Protein AF-Q281W7-F1 (afdb_monomer)

Secondary structure (DSSP, 8-state):
-PPPEEEETTEEEE-------S---PPP-HHHHHHHHHHHHHHHTT-------STTSSHHHHHHHHHHHHT--EEEEE--TT--HHHHHHHHHHHHHH-PEEEEETGGGS-HHHHHHHHHHHHHHHHHHHTT-

pLDDT: mean 93.5, std 5.38, range [56.53, 97.31]

InterPro domains:
  IPR026983 Dynein heavy chain [PTHR46961] (4-132)
  IPR027417 P-loop containing nucleoside triphosphate hydrolase [G3DSA:3.40.50.300] (30-133)
  IPR027417 P-loop containing nucleoside triphosphate hydrolase [SSF52540] (31-122)
  IPR035699 Dynein heavy chain, hydrolytic ATP-binding dynein motor region [PF12774] (15-132)

Sequence (133 aa):
SELCVVRQTNTEHWYGYEYTGNSGRLVITPLTDRCYITLTTALHLHRGGSPKGPAGTGKTETVKDLGKALGIWVIVTNCSEGLDYKSIGKNFSGLAQSGCWGCFDEFNRINIEVLSVVAQQIMSIMAALSAKA

Nearest PDB structures (foldseek):
  8glv-assembly1_Co  TM=9.810E-01  e=3.761E-11  Chlamydomonas reinhardtii
  8pqy-assembly1_A  TM=9.771E-01  e=1.411E-10  Homo sapiens
  7z8h-assembly1_A  TM=9.195E-01  e=4.266E-11  Homo sapiens
  8dyv-assembly1_A  TM=9.864E-01  e=1.544E-09  Homo sapiens
  8ptk-assembly1_e  TM=9.764E-01  e=1.127E-09  Homo sapiens

Structure (mmCIF, N/CA/C/O backbone):
data_AF-Q281W7-F1
#
_entry.id   AF-Q281W7-F1
#
loop_
_atom_site.group_PDB
_atom_site.id
_atom_site.type_symbol
_atom_site.label_atom_id
_atom_site.label_alt_id
_atom_site.label_comp_id
_atom_site.label_asym_id
_atom_site.label_entity_id
_atom_site.label_seq_id
_atom_site.pdbx_PDB_ins_code
_atom_site.Cartn_x
_atom_site.Cartn_y
_atom_site.Cartn_z
_atom_site.occupancy
_atom_site.B_iso_or_equiv
_atom_site.auth_seq_id
_atom_site.auth_comp_id
_atom_site.auth_asym_id
_atom_site.auth_atom_id
_atom_site.pdbx_PDB_model_num
ATOM 1 N N . SER A 1 1 ? -16.802 -13.124 -19.487 1.00 60.12 1 SER A N 1
ATOM 2 C CA . SER A 1 1 ? -15.535 -12.392 -19.310 1.00 60.12 1 SER A CA 1
ATOM 3 C C . SER A 1 1 ? -14.648 -13.234 -18.421 1.00 60.12 1 SER A C 1
ATOM 5 O O . SER A 1 1 ? -15.129 -13.713 -17.402 1.00 60.12 1 SER A O 1
ATOM 7 N N . GLU A 1 2 ? -13.404 -13.488 -18.815 1.00 81.25 2 GLU A N 1
ATOM 8 C CA . GLU A 1 2 ? -12.455 -14.163 -17.925 1.00 81.25 2 GLU A CA 1
ATOM 9 C C . GLU A 1 2 ? -11.952 -13.156 -16.886 1.00 81.25 2 GLU A C 1
ATOM 11 O O . GLU A 1 2 ? -11.523 -12.051 -17.227 1.00 81.25 2 GLU A O 1
ATOM 16 N N . LEU A 1 3 ? -12.080 -13.512 -15.608 1.00 90.12 3 LEU A N 1
ATOM 17 C CA . LEU A 1 3 ? -11.565 -12.713 -14.501 1.00 90.12 3 LEU A CA 1
ATOM 18 C C . LEU A 1 3 ? -10.045 -12.912 -14.411 1.00 90.12 3 LEU A C 1
ATOM 20 O O . LEU A 1 3 ? -9.559 -14.041 -14.420 1.00 90.12 3 LEU A O 1
ATOM 24 N N . CYS A 1 4 ? -9.295 -11.816 -14.322 1.00 94.94 4 CYS A N 1
ATOM 25 C CA . CYS A 1 4 ? -7.844 -11.825 -14.195 1.00 94.94 4 CYS A CA 1
ATOM 26 C C . CYS A 1 4 ? -7.463 -11.959 -12.718 1.00 94.94 4 CYS A C 1
ATOM 28 O O . CYS A 1 4 ?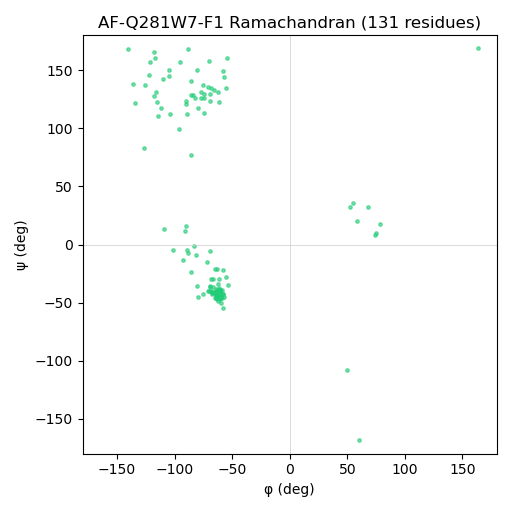 -7.940 -11.202 -11.867 1.00 94.94 4 CYS A O 1
ATOM 30 N N . VAL A 1 5 ? -6.588 -12.921 -12.429 1.00 96.19 5 VAL A N 1
ATOM 31 C CA . VAL A 1 5 ? -6.060 -13.186 -11.088 1.00 96.19 5 VAL A CA 1
ATOM 32 C C . VAL A 1 5 ? -4.565 -12.911 -11.094 1.00 96.19 5 VAL A C 1
ATOM 34 O O . VAL A 1 5 ? -3.818 -13.527 -11.856 1.00 96.19 5 VAL A O 1
ATOM 37 N N . VAL A 1 6 ? -4.123 -12.008 -10.224 1.00 96.62 6 VAL A N 1
ATOM 38 C CA . VAL A 1 6 ? -2.705 -11.762 -9.961 1.00 96.62 6 VAL A CA 1
ATOM 39 C C . VAL A 1 6 ? -2.222 -12.772 -8.926 1.00 96.62 6 VAL A C 1
ATOM 41 O O . VAL A 1 6 ? -2.824 -12.909 -7.862 1.00 96.62 6 VAL A O 1
ATOM 44 N N . ARG A 1 7 ? -1.125 -13.470 -9.231 1.00 96.50 7 ARG A N 1
ATOM 45 C CA . ARG A 1 7 ? -0.498 -14.448 -8.334 1.00 96.50 7 ARG A CA 1
ATOM 46 C C . ARG A 1 7 ? 0.915 -14.011 -7.979 1.00 96.50 7 ARG A C 1
ATOM 48 O O . ARG A 1 7 ? 1.720 -13.764 -8.873 1.00 96.50 7 ARG A O 1
ATOM 55 N N . GLN A 1 8 ? 1.217 -13.959 -6.688 1.00 95.81 8 GLN A N 1
ATOM 56 C CA . GLN A 1 8 ? 2.559 -13.701 -6.165 1.00 95.81 8 GLN A CA 1
ATOM 57 C C . GLN A 1 8 ? 2.824 -14.710 -5.049 1.00 95.81 8 GLN A C 1
ATOM 59 O O . GLN A 1 8 ? 2.057 -14.760 -4.091 1.00 95.81 8 GLN A O 1
ATOM 64 N N . THR A 1 9 ? 3.887 -15.510 -5.181 1.00 95.19 9 THR A N 1
ATOM 65 C CA . THR A 1 9 ? 4.229 -16.603 -4.248 1.00 95.19 9 THR A CA 1
ATOM 66 C C . THR A 1 9 ? 3.033 -17.527 -3.965 1.00 95.19 9 THR A C 1
ATOM 68 O O . THR A 1 9 ? 2.638 -18.295 -4.834 1.00 95.19 9 THR A O 1
ATOM 71 N N . ASN A 1 10 ? 2.463 -17.458 -2.765 1.00 92.69 10 ASN A N 1
ATOM 72 C CA . ASN A 1 10 ? 1.318 -18.229 -2.284 1.00 92.69 10 ASN A CA 1
ATOM 73 C C . ASN A 1 10 ? 0.050 -17.368 -2.133 1.00 92.69 10 ASN A C 1
ATOM 75 O O . ASN A 1 10 ? -0.897 -17.787 -1.474 1.00 92.69 10 ASN A O 1
ATOM 79 N N . THR A 1 11 ? 0.048 -16.159 -2.693 1.00 95.31 11 THR A N 1
ATOM 80 C CA . THR A 1 11 ? -1.060 -15.205 -2.612 1.00 95.31 11 THR A CA 1
ATOM 81 C C . THR A 1 11 ? -1.743 -15.046 -3.963 1.00 95.31 11 THR A C 1
ATOM 83 O O . THR A 1 11 ? -1.088 -15.021 -5.010 1.00 95.31 11 THR A O 1
ATOM 86 N N . GLU A 1 12 ? -3.065 -14.908 -3.930 1.00 95.25 12 GLU A N 1
ATOM 87 C CA . GLU A 1 12 ? -3.898 -14.628 -5.096 1.00 95.25 12 GLU A CA 1
ATOM 88 C C . GLU A 1 12 ? -4.753 -13.389 -4.827 1.00 95.25 12 GLU A C 1
ATOM 90 O O . GLU A 1 12 ? -5.311 -13.238 -3.738 1.00 95.25 12 GLU A O 1
ATOM 95 N N . HIS A 1 13 ? -4.854 -12.509 -5.823 1.00 94.00 13 HIS A N 1
ATOM 96 C CA . HIS A 1 13 ? -5.643 -11.279 -5.765 1.00 94.00 13 HIS A CA 1
ATOM 97 C C . HIS A 1 13 ? -6.416 -11.096 -7.067 1.00 94.00 13 HIS A C 1
ATOM 99 O O . HIS A 1 13 ? -5.870 -11.299 -8.153 1.00 94.00 13 HIS A O 1
ATOM 105 N N . TRP A 1 14 ? -7.675 -10.672 -6.983 1.00 95.06 14 TRP A N 1
ATOM 106 C CA . TRP A 1 14 ? -8.414 -10.241 -8.168 1.00 95.06 14 TRP A CA 1
ATOM 107 C C . TRP A 1 14 ? -7.814 -8.946 -8.709 1.00 95.06 14 TRP A C 1
ATOM 109 O O . TRP A 1 14 ? -7.541 -8.019 -7.946 1.00 95.06 14 TRP A O 1
ATOM 119 N N . TYR A 1 15 ? -7.624 -8.873 -10.024 1.00 96.62 15 TYR A N 1
ATOM 120 C CA . TYR A 1 15 ? -7.235 -7.623 -10.664 1.00 96.62 15 TYR A CA 1
ATOM 121 C C . TYR A 1 15 ? -8.374 -6.600 -10.535 1.00 96.62 15 TYR A C 1
ATOM 123 O O . TYR A 1 15 ? -9.529 -6.929 -10.795 1.00 96.62 15 TYR A O 1
ATOM 131 N N . GLY A 1 16 ? -8.065 -5.366 -10.131 1.00 95.44 16 GLY A N 1
ATOM 132 C CA . GLY A 1 16 ? -9.073 -4.334 -9.853 1.00 95.44 16 GLY A CA 1
ATOM 133 C C . GLY A 1 16 ? -9.603 -3.592 -11.087 1.00 95.44 16 GLY A C 1
ATOM 134 O O . GLY A 1 16 ? -10.580 -2.862 -10.977 1.00 95.44 16 GLY A O 1
ATOM 135 N N . TYR A 1 17 ? -9.000 -3.801 -12.264 1.00 94.81 17 TYR A N 1
ATOM 136 C CA . TYR A 1 17 ? -9.408 -3.196 -13.543 1.00 94.81 17 TYR A CA 1
ATOM 137 C C . TYR A 1 17 ? -9.428 -1.658 -13.586 1.00 94.81 17 TYR A C 1
ATOM 139 O O . TYR A 1 17 ? -10.037 -1.078 -14.486 1.00 94.81 17 TYR A O 1
ATOM 147 N N . GLU A 1 18 ? -8.715 -0.988 -12.678 1.00 95.06 18 GLU A N 1
ATOM 148 C CA . GLU A 1 18 ? -8.569 0.467 -12.709 1.00 95.06 18 GLU A CA 1
ATOM 149 C C . GLU A 1 18 ? -7.853 0.933 -13.988 1.00 95.06 18 GLU A C 1
ATOM 151 O O . GLU A 1 18 ? -6.773 0.442 -14.343 1.00 95.06 18 GLU A O 1
ATOM 156 N N . TYR A 1 19 ? -8.422 1.929 -14.672 1.00 93.94 19 TYR A N 1
ATOM 157 C CA . TYR A 1 19 ? -7.786 2.538 -15.836 1.00 93.94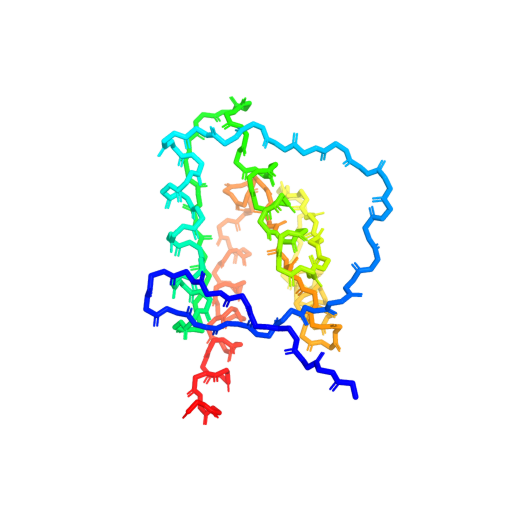 19 TYR A CA 1
ATOM 158 C C . TYR A 1 19 ? -6.629 3.448 -15.408 1.00 93.94 19 TYR A C 1
ATOM 160 O O . TYR A 1 19 ? -6.823 4.509 -14.822 1.00 93.94 19 TYR A O 1
ATOM 168 N N . THR A 1 20 ? -5.401 3.060 -15.750 1.00 88.69 20 THR A N 1
ATOM 169 C CA . THR A 1 20 ? -4.183 3.782 -15.332 1.00 88.69 20 THR A CA 1
ATOM 170 C C . THR A 1 20 ? -3.569 4.672 -16.419 1.00 88.69 20 THR A C 1
ATOM 172 O O . THR A 1 20 ? -2.602 5.394 -16.152 1.00 88.69 20 THR A O 1
ATOM 175 N N . GLY A 1 21 ? -4.121 4.642 -17.638 1.00 92.38 21 GLY A N 1
ATOM 176 C CA . GLY A 1 21 ? -3.588 5.350 -18.805 1.00 92.38 21 GLY A CA 1
ATOM 177 C C . GLY A 1 21 ? -2.163 4.930 -19.195 1.00 92.38 21 GLY A C 1
ATOM 178 O O . GLY A 1 21 ? -1.618 3.940 -18.709 1.00 92.38 21 GLY A O 1
ATOM 179 N N . ASN A 1 22 ? -1.532 5.706 -20.081 1.00 92.50 22 ASN A N 1
ATOM 180 C CA . ASN A 1 22 ? -0.138 5.490 -20.476 1.00 92.50 22 ASN A CA 1
ATOM 181 C C . ASN A 1 22 ? 0.817 6.188 -19.494 1.00 92.50 22 ASN A C 1
ATOM 183 O O . ASN A 1 22 ? 1.318 7.280 -19.759 1.00 92.50 22 ASN A O 1
ATOM 187 N N . SER A 1 23 ? 1.018 5.583 -18.323 1.00 90.56 23 SER A N 1
ATOM 188 C CA . SER A 1 23 ? 1.928 6.102 -17.299 1.00 90.56 23 SER A CA 1
ATOM 189 C C . SER A 1 23 ? 3.233 5.305 -17.242 1.00 90.56 23 SER A C 1
ATOM 191 O O . SER A 1 23 ? 3.254 4.104 -17.502 1.00 90.56 23 SER A O 1
ATOM 193 N N . GLY A 1 24 ? 4.329 5.969 -16.863 1.00 92.56 24 GLY A N 1
ATOM 194 C CA . GLY A 1 24 ? 5.626 5.311 -16.693 1.00 92.56 24 GLY A CA 1
ATOM 195 C C . GLY A 1 24 ? 5.582 4.165 -15.674 1.00 92.56 24 GLY A C 1
ATOM 196 O O . GLY A 1 24 ? 4.805 4.196 -14.708 1.00 92.56 24 GLY A O 1
ATOM 197 N N . ARG A 1 25 ? 6.436 3.164 -15.900 1.00 93.00 25 ARG A N 1
ATOM 198 C CA . ARG A 1 25 ? 6.647 2.008 -15.021 1.00 93.00 25 ARG A CA 1
ATOM 199 C C . ARG A 1 25 ? 7.958 2.141 -14.260 1.00 93.00 25 ARG A C 1
ATOM 201 O O . ARG A 1 25 ? 8.932 2.670 -14.796 1.00 93.00 25 ARG A O 1
ATOM 208 N N . LEU A 1 26 ? 7.975 1.656 -13.022 1.00 93.88 26 LEU A N 1
ATOM 209 C CA . LEU A 1 26 ? 9.198 1.589 -12.229 1.00 93.88 26 LEU A CA 1
ATOM 210 C C . LEU A 1 26 ? 10.079 0.438 -12.734 1.00 93.88 26 LEU A C 1
ATOM 212 O O . LEU A 1 26 ? 9.587 -0.655 -13.011 1.00 93.88 26 LEU A O 1
ATOM 216 N N . VAL A 1 27 ? 11.389 0.666 -12.846 1.00 94.94 27 VAL A N 1
ATOM 217 C CA . VAL A 1 27 ? 12.335 -0.423 -13.122 1.00 94.94 27 VAL A CA 1
ATOM 218 C C . VAL A 1 27 ? 12.401 -1.326 -11.894 1.00 94.94 27 VAL A C 1
ATOM 220 O O . VAL A 1 27 ? 12.714 -0.865 -10.795 1.00 94.94 27 VAL A O 1
ATOM 223 N N . ILE A 1 28 ? 12.118 -2.615 -12.081 1.00 94.31 28 ILE A N 1
ATOM 224 C CA . ILE A 1 28 ? 12.144 -3.585 -10.989 1.00 94.31 28 ILE A CA 1
ATOM 225 C C . ILE A 1 28 ? 13.591 -3.909 -10.617 1.00 94.31 28 ILE A C 1
ATOM 227 O O . ILE A 1 28 ? 14.406 -4.302 -11.449 1.00 94.31 28 ILE A O 1
ATOM 231 N N . THR A 1 29 ? 13.893 -3.754 -9.334 1.00 95.38 29 THR A N 1
ATOM 232 C CA . THR A 1 29 ? 15.162 -4.111 -8.698 1.00 95.38 29 THR A CA 1
ATOM 233 C C . THR A 1 29 ? 14.923 -5.188 -7.635 1.00 95.38 29 THR A C 1
ATOM 235 O O . THR A 1 29 ? 13.790 -5.355 -7.173 1.00 95.38 29 THR A O 1
ATOM 238 N N . PRO A 1 30 ? 15.971 -5.865 -7.133 1.00 96.19 30 PRO A N 1
ATOM 239 C CA . PRO A 1 30 ? 15.824 -6.807 -6.019 1.00 96.19 30 PRO A CA 1
ATOM 240 C C . PRO A 1 30 ? 15.229 -6.191 -4.739 1.00 96.19 30 PRO A C 1
ATOM 242 O O . PRO A 1 30 ? 14.711 -6.900 -3.876 1.00 96.19 30 PRO A O 1
ATOM 245 N N . LEU A 1 31 ? 15.314 -4.867 -4.566 1.00 94.12 31 LEU A N 1
ATOM 246 C CA . LEU A 1 31 ? 14.703 -4.189 -3.424 1.00 94.12 31 LEU A CA 1
ATOM 247 C C . LEU A 1 31 ? 13.196 -3.987 -3.625 1.00 94.12 31 LEU A C 1
ATOM 249 O O . LEU A 1 31 ? 12.420 -4.270 -2.712 1.00 94.12 31 LEU A O 1
ATOM 253 N N . THR A 1 32 ? 12.779 -3.530 -4.808 1.00 95.00 32 THR A N 1
ATOM 254 C CA . THR A 1 32 ? 11.358 -3.302 -5.114 1.00 95.00 32 THR A CA 1
ATOM 255 C C . THR A 1 32 ? 10.593 -4.618 -5.214 1.00 95.00 32 THR A C 1
ATOM 257 O O . THR A 1 32 ? 9.473 -4.690 -4.724 1.00 95.00 32 THR A O 1
ATOM 260 N N . ASP A 1 33 ? 11.213 -5.675 -5.747 1.00 95.50 33 ASP A N 1
ATOM 261 C CA . ASP A 1 33 ? 10.617 -7.016 -5.807 1.00 95.50 33 ASP A CA 1
ATOM 262 C C . ASP A 1 33 ? 10.297 -7.566 -4.403 1.00 95.50 33 ASP A C 1
ATOM 264 O O . ASP A 1 33 ? 9.169 -7.963 -4.109 1.00 95.50 33 ASP A O 1
ATOM 268 N N . ARG A 1 34 ? 11.242 -7.451 -3.458 1.00 95.94 34 ARG A N 1
ATOM 269 C CA . ARG A 1 34 ? 10.991 -7.804 -2.047 1.00 95.94 34 ARG A CA 1
ATOM 270 C C . ARG A 1 34 ? 9.890 -6.958 -1.409 1.00 95.94 34 ARG A C 1
ATOM 272 O O . ARG A 1 34 ? 9.107 -7.473 -0.607 1.00 95.94 34 ARG A O 1
ATOM 279 N N . CYS A 1 35 ? 9.817 -5.674 -1.756 1.00 96.69 35 CYS A N 1
ATOM 280 C CA . CYS A 1 35 ? 8.733 -4.804 -1.305 1.00 96.69 35 CYS A CA 1
ATOM 281 C C . CYS A 1 35 ? 7.375 -5.294 -1.840 1.00 96.69 35 CYS A C 1
ATOM 283 O O . CYS A 1 35 ? 6.421 -5.383 -1.070 1.00 96.69 35 CYS A O 1
ATOM 285 N N . TYR A 1 36 ? 7.299 -5.699 -3.114 1.00 96.81 36 TYR A N 1
ATOM 286 C CA . TYR A 1 36 ? 6.075 -6.229 -3.730 1.00 96.81 36 TYR A CA 1
ATOM 287 C C . TYR A 1 36 ? 5.614 -7.509 -3.044 1.00 96.81 36 TYR A C 1
ATOM 289 O O . TYR A 1 36 ? 4.454 -7.595 -2.641 1.00 96.81 36 TYR A O 1
ATOM 297 N N . ILE A 1 37 ? 6.520 -8.467 -2.830 1.00 97.12 37 ILE A N 1
ATOM 298 C CA . ILE A 1 37 ? 6.222 -9.715 -2.110 1.00 97.12 37 ILE A CA 1
ATOM 299 C C . ILE A 1 37 ? 5.681 -9.412 -0.707 1.00 97.12 37 ILE A C 1
ATOM 301 O O . ILE A 1 37 ? 4.666 -9.967 -0.289 1.00 97.12 37 ILE A O 1
ATOM 305 N N . THR A 1 38 ? 6.316 -8.487 0.014 1.00 97.19 38 THR A N 1
ATOM 306 C CA . THR A 1 38 ? 5.896 -8.116 1.374 1.00 97.19 38 THR A CA 1
ATOM 307 C C . THR A 1 38 ? 4.504 -7.481 1.389 1.00 97.19 38 THR A C 1
ATOM 309 O O . THR A 1 38 ? 3.665 -7.852 2.208 1.00 97.19 38 THR A O 1
ATOM 312 N N . LEU A 1 39 ? 4.236 -6.535 0.485 1.00 97.31 39 LEU A N 1
ATOM 313 C CA . LEU A 1 39 ? 2.961 -5.815 0.428 1.00 97.31 39 LEU A CA 1
ATOM 314 C C . LEU A 1 39 ? 1.807 -6.701 -0.054 1.00 97.31 39 LEU A C 1
ATOM 316 O O . LEU A 1 39 ? 0.720 -6.632 0.510 1.00 97.31 39 LEU A O 1
ATOM 320 N N . THR A 1 40 ? 2.038 -7.558 -1.049 1.00 97.06 40 THR A N 1
ATOM 321 C CA . THR A 1 40 ? 1.033 -8.527 -1.530 1.00 97.06 40 THR A CA 1
ATOM 322 C C . THR A 1 40 ? 0.713 -9.588 -0.477 1.00 97.06 40 THR A C 1
ATOM 324 O O . THR A 1 40 ? -0.454 -9.939 -0.300 1.00 97.06 40 THR A O 1
ATOM 327 N N . THR A 1 41 ? 1.716 -10.027 0.292 1.00 96.88 41 THR A N 1
ATOM 328 C CA . THR A 1 41 ? 1.524 -10.915 1.451 1.00 96.88 41 THR A CA 1
ATOM 329 C C . THR A 1 41 ? 0.731 -10.226 2.557 1.00 96.88 41 THR A C 1
ATOM 331 O O . THR A 1 41 ? -0.223 -10.800 3.075 1.00 96.88 41 THR A O 1
ATOM 334 N N . ALA A 1 42 ? 1.068 -8.979 2.899 1.00 95.94 42 ALA A N 1
ATOM 335 C CA . ALA A 1 42 ? 0.315 -8.209 3.887 1.00 95.94 42 ALA A CA 1
ATOM 336 C C . ALA A 1 42 ? -1.150 -8.026 3.463 1.00 95.94 42 ALA A C 1
ATOM 338 O O . ALA A 1 42 ? -2.047 -8.249 4.275 1.00 95.94 42 ALA A O 1
ATOM 339 N N . LEU A 1 43 ? -1.393 -7.707 2.188 1.00 93.75 43 LEU A N 1
ATOM 340 C CA . LEU A 1 43 ? -2.737 -7.563 1.634 1.00 93.75 43 LEU A CA 1
ATOM 341 C C . LEU A 1 43 ? -3.539 -8.867 1.735 1.00 93.75 43 LEU A C 1
ATOM 343 O O . LEU A 1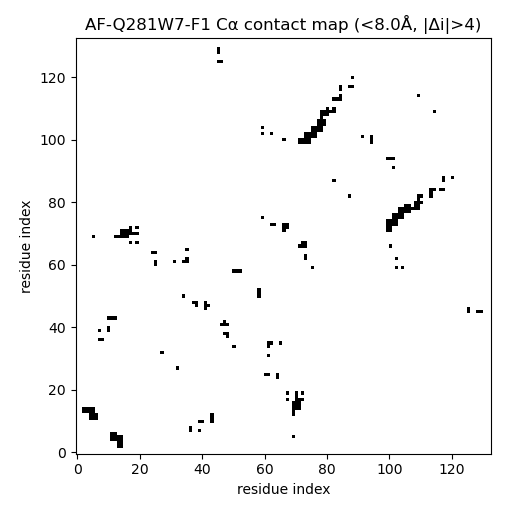 43 ? -4.693 -8.838 2.158 1.00 93.75 43 LEU A O 1
ATOM 347 N N . HIS A 1 44 ? -2.916 -10.007 1.418 1.00 93.69 44 HIS A N 1
ATOM 348 C CA . HIS A 1 44 ? -3.536 -11.331 1.538 1.00 93.69 44 HIS A CA 1
ATOM 349 C C . HIS A 1 44 ? -3.927 -11.666 2.987 1.00 93.69 44 HIS A C 1
ATOM 351 O O . HIS A 1 44 ? -4.915 -12.349 3.222 1.00 93.69 44 HIS A O 1
ATOM 357 N N . LEU A 1 45 ? -3.189 -11.135 3.965 1.00 93.81 45 LEU A N 1
ATOM 358 C CA . LEU A 1 45 ? -3.455 -11.295 5.398 1.00 93.81 45 LEU A CA 1
ATOM 359 C C . LEU A 1 45 ? -4.356 -10.192 5.987 1.00 93.81 45 LEU A C 1
ATOM 361 O O . LEU A 1 45 ? -4.439 -10.063 7.210 1.00 93.81 45 LEU A O 1
ATOM 365 N N . HIS A 1 46 ? -4.988 -9.360 5.153 1.00 92.81 46 HIS A N 1
ATOM 366 C CA . HIS A 1 46 ? -5.786 -8.201 5.578 1.00 92.81 46 HIS A CA 1
ATOM 367 C C . HIS A 1 46 ? -5.018 -7.212 6.480 1.00 92.81 46 HIS A C 1
ATOM 369 O O . HIS A 1 46 ? -5.568 -6.612 7.410 1.00 92.81 46 HIS A O 1
ATOM 375 N N . ARG A 1 47 ? -3.721 -7.027 6.208 1.00 94.44 47 ARG A N 1
ATOM 376 C CA . ARG A 1 47 ? -2.827 -6.084 6.896 1.00 94.44 47 ARG A CA 1
ATOM 377 C C . ARG A 1 47 ? -2.301 -5.013 5.943 1.00 94.44 47 ARG A C 1
ATOM 379 O O . ARG A 1 47 ? -2.286 -5.168 4.727 1.00 94.44 47 ARG A O 1
ATOM 386 N N . GLY A 1 48 ? -1.834 -3.913 6.529 1.00 93.56 48 GLY A N 1
ATOM 387 C CA . GLY A 1 48 ? -1.052 -2.898 5.825 1.00 93.56 48 GLY A CA 1
ATOM 388 C C . GLY A 1 48 ? 0.444 -3.217 5.853 1.00 93.56 48 GLY A C 1
ATOM 389 O O . GLY A 1 48 ? 0.895 -4.066 6.621 1.00 93.56 48 GLY A O 1
ATOM 390 N N . GLY A 1 49 ? 1.224 -2.496 5.050 1.00 95.19 49 GLY A N 1
ATOM 391 C CA . GLY A 1 49 ? 2.686 -2.550 5.077 1.00 95.19 49 GLY A CA 1
ATOM 392 C C . GLY A 1 49 ? 3.308 -1.188 5.368 1.00 95.19 49 GLY A C 1
ATOM 393 O O . GLY A 1 49 ? 2.701 -0.149 5.118 1.00 95.19 49 GLY A O 1
ATOM 394 N N . SER A 1 50 ? 4.540 -1.193 5.879 1.00 94.75 50 SER A N 1
ATOM 395 C CA . SER A 1 50 ? 5.319 0.020 6.154 1.00 94.75 50 SER A CA 1
ATOM 396 C C . SER A 1 50 ? 6.690 -0.069 5.473 1.00 94.75 50 SER A C 1
ATOM 398 O O . SER A 1 50 ? 7.665 -0.473 6.110 1.00 94.75 50 SER A O 1
ATOM 400 N N . PRO A 1 51 ? 6.792 0.266 4.171 1.00 94.06 51 PRO A N 1
ATOM 401 C CA . PRO A 1 51 ? 8.083 0.430 3.516 1.00 94.06 51 PRO A CA 1
ATOM 402 C C . PRO A 1 51 ? 8.856 1.566 4.195 1.00 94.06 51 PRO A C 1
ATOM 404 O O . PRO A 1 51 ? 8.374 2.696 4.266 1.00 94.06 51 PRO A O 1
ATOM 407 N N . LYS A 1 52 ? 10.056 1.277 4.705 1.00 91.12 52 LYS A N 1
ATOM 408 C CA . LYS A 1 52 ? 10.905 2.250 5.408 1.00 91.12 52 LYS A CA 1
ATOM 409 C C . LYS A 1 52 ? 12.263 2.379 4.733 1.00 91.12 52 LYS A C 1
ATOM 411 O O . LYS A 1 52 ? 12.804 1.412 4.211 1.00 91.12 52 LYS A O 1
ATOM 416 N N . GLY A 1 53 ? 12.806 3.592 4.762 1.00 90.19 53 GLY A N 1
ATOM 417 C CA . GLY A 1 53 ? 14.081 3.938 4.140 1.00 90.19 53 GLY A CA 1
ATOM 418 C C . GLY A 1 53 ? 14.248 5.455 3.978 1.00 90.19 53 GLY A C 1
ATOM 419 O O . GLY A 1 53 ? 13.270 6.192 4.158 1.00 90.19 53 GLY A O 1
ATOM 420 N N . PRO A 1 54 ? 15.456 5.933 3.624 1.00 89.94 54 PRO A N 1
ATOM 421 C CA . PRO A 1 54 ? 15.757 7.357 3.453 1.00 89.94 54 PRO A CA 1
ATOM 422 C C . PRO A 1 54 ? 14.818 8.083 2.479 1.00 89.94 54 PRO A C 1
ATOM 424 O O . PRO A 1 54 ? 14.142 7.459 1.651 1.00 89.94 54 PRO A O 1
ATOM 427 N N . ALA A 1 55 ? 14.761 9.411 2.565 1.00 87.50 55 ALA A N 1
ATOM 428 C CA . ALA A 1 55 ? 14.038 10.229 1.591 1.00 87.50 55 ALA A CA 1
ATOM 429 C C . ALA A 1 55 ? 14.566 9.977 0.164 1.00 87.50 55 ALA A C 1
ATOM 431 O O . ALA A 1 55 ? 15.751 9.710 -0.024 1.00 87.50 55 ALA A O 1
ATOM 432 N N . GLY A 1 56 ? 13.677 10.006 -0.833 1.00 85.44 56 GLY A N 1
ATOM 433 C CA . GLY A 1 56 ? 14.054 9.821 -2.242 1.00 85.44 56 GLY A CA 1
ATOM 434 C C . GLY A 1 56 ? 14.397 8.387 -2.672 1.00 85.44 56 GLY A C 1
ATOM 435 O O . GLY A 1 56 ? 14.872 8.190 -3.782 1.00 85.44 56 GLY A O 1
ATOM 436 N N . THR A 1 57 ? 14.145 7.370 -1.840 1.00 89.94 57 THR A N 1
ATOM 437 C CA . THR A 1 57 ? 14.442 5.953 -2.163 1.00 89.94 57 THR A CA 1
ATOM 438 C C . THR A 1 57 ? 13.298 5.197 -2.853 1.00 89.94 57 THR A C 1
ATOM 440 O O . THR A 1 57 ? 13.304 3.970 -2.897 1.00 89.94 57 THR A O 1
ATOM 443 N N . GLY A 1 58 ? 12.299 5.905 -3.389 1.00 92.50 58 GLY A N 1
ATOM 444 C CA . GLY A 1 58 ? 11.236 5.294 -4.196 1.00 92.50 58 GLY A CA 1
ATOM 445 C C . GLY A 1 58 ? 10.131 4.579 -3.407 1.00 92.50 58 GLY A C 1
ATOM 446 O O . GLY A 1 58 ? 9.436 3.737 -3.972 1.00 92.50 58 GLY A O 1
ATOM 447 N N . LYS A 1 59 ? 9.975 4.842 -2.099 1.00 94.19 59 LYS A N 1
ATOM 448 C CA . LYS A 1 59 ? 9.008 4.141 -1.225 1.00 94.19 59 LYS A CA 1
ATOM 449 C C . LYS A 1 59 ? 7.570 4.282 -1.730 1.00 94.19 59 LYS A C 1
ATOM 451 O O . LYS A 1 59 ? 6.893 3.283 -1.961 1.00 94.19 59 LYS A O 1
ATOM 456 N N . THR A 1 60 ? 7.129 5.521 -1.927 1.00 95.69 60 THR A N 1
ATOM 457 C CA . THR A 1 60 ? 5.776 5.861 -2.381 1.00 95.69 60 THR A CA 1
ATOM 458 C C . THR A 1 60 ? 5.557 5.397 -3.820 1.00 95.69 60 THR A C 1
ATOM 460 O O . THR A 1 60 ? 4.521 4.828 -4.155 1.00 95.69 60 THR A O 1
ATOM 463 N N . GLU A 1 61 ? 6.563 5.566 -4.673 1.00 95.62 61 GLU A N 1
ATOM 464 C CA . GLU A 1 61 ? 6.562 5.152 -6.073 1.00 95.62 61 GLU A CA 1
ATOM 465 C C . GLU A 1 61 ? 6.429 3.635 -6.219 1.00 95.62 61 GLU A C 1
ATOM 467 O O . GLU A 1 61 ? 5.677 3.174 -7.074 1.00 95.62 61 GLU A O 1
ATOM 472 N N . THR A 1 62 ? 7.084 2.867 -5.344 1.00 97.12 62 THR A N 1
ATOM 473 C CA . THR A 1 62 ? 6.975 1.403 -5.292 1.00 97.12 62 THR A CA 1
ATOM 474 C C . THR A 1 62 ? 5.547 0.973 -4.943 1.00 97.12 62 THR A C 1
ATOM 476 O O . THR A 1 62 ? 4.994 0.105 -5.610 1.00 97.12 62 THR A O 1
ATOM 479 N N . VAL A 1 63 ? 4.899 1.608 -3.954 1.00 97.06 63 VAL A N 1
ATOM 480 C CA . VAL A 1 63 ? 3.491 1.304 -3.614 1.00 97.06 63 VAL A CA 1
ATOM 481 C C . VAL A 1 63 ? 2.555 1.658 -4.774 1.00 97.06 63 VAL A C 1
ATOM 483 O O . VAL A 1 63 ? 1.664 0.879 -5.111 1.00 97.06 63 VAL A O 1
ATOM 486 N N . LYS A 1 64 ? 2.770 2.808 -5.427 1.00 96.44 64 LYS A N 1
ATOM 487 C CA . LYS A 1 64 ? 1.973 3.225 -6.590 1.00 96.44 64 LYS A CA 1
ATOM 488 C C . LYS A 1 64 ? 2.119 2.264 -7.765 1.00 96.44 64 LYS A C 1
ATOM 490 O O . LYS A 1 64 ? 1.117 1.937 -8.395 1.00 96.44 64 LYS A O 1
ATOM 495 N N . ASP A 1 65 ? 3.338 1.839 -8.089 1.00 97.06 65 ASP A N 1
ATOM 496 C CA . ASP A 1 65 ? 3.566 0.932 -9.216 1.00 97.06 65 ASP A CA 1
ATOM 497 C C . ASP A 1 65 ? 3.001 -0.473 -8.943 1.00 97.06 65 ASP A C 1
ATOM 499 O O . ASP A 1 65 ? 2.369 -1.046 -9.836 1.00 97.06 65 ASP A O 1
ATOM 503 N N . LEU A 1 66 ? 3.069 -0.958 -7.693 1.00 96.94 66 LEU A N 1
ATOM 504 C CA . LEU A 1 66 ? 2.365 -2.175 -7.274 1.00 96.94 66 LEU A CA 1
ATOM 505 C C . LEU A 1 66 ? 0.847 -2.044 -7.449 1.00 96.94 66 LEU A C 1
ATOM 507 O O . LEU A 1 66 ? 0.219 -2.935 -8.014 1.00 96.94 66 LEU A O 1
ATOM 511 N N . GLY A 1 67 ? 0.249 -0.927 -7.026 1.00 96.81 67 GLY A N 1
ATOM 512 C CA . GLY A 1 67 ? -1.184 -0.691 -7.219 1.00 96.81 67 GLY A CA 1
ATOM 513 C C . GLY A 1 67 ? -1.593 -0.746 -8.691 1.00 96.81 67 GLY A C 1
ATOM 514 O O . GLY A 1 67 ? -2.545 -1.441 -9.039 1.00 96.81 67 GLY A O 1
ATOM 515 N N . LYS A 1 68 ? -0.804 -0.144 -9.594 1.00 96.31 68 LYS A N 1
ATOM 516 C CA . LYS A 1 68 ? -1.024 -0.278 -11.047 1.00 96.31 68 LYS A CA 1
ATOM 517 C C . LYS A 1 68 ? -0.927 -1.731 -11.524 1.00 96.31 68 LYS A C 1
ATOM 519 O O . LYS A 1 68 ? -1.669 -2.128 -12.418 1.00 96.31 68 LYS A O 1
ATOM 524 N N . ALA A 1 69 ? 0.007 -2.515 -10.980 1.00 95.19 69 ALA A N 1
ATOM 525 C CA . ALA A 1 69 ? 0.155 -3.934 -11.313 1.00 95.19 69 ALA A CA 1
ATOM 526 C C . ALA A 1 69 ? -1.039 -4.781 -10.834 1.00 95.19 69 ALA A C 1
ATOM 528 O O . ALA A 1 69 ? -1.393 -5.753 -11.493 1.00 95.19 69 ALA A O 1
ATOM 529 N N . LEU A 1 70 ? -1.696 -4.373 -9.745 1.00 96.44 70 LEU A N 1
ATOM 530 C CA . LEU A 1 70 ? -2.925 -4.989 -9.237 1.00 96.44 70 LEU A CA 1
ATOM 531 C C . LEU A 1 70 ? -4.205 -4.403 -9.850 1.00 96.44 70 LEU A C 1
ATOM 533 O O . LEU A 1 70 ? -5.289 -4.924 -9.606 1.00 96.44 70 LEU A O 1
ATOM 537 N N . GLY A 1 71 ? -4.102 -3.329 -10.636 1.00 95.94 71 GLY A N 1
ATOM 538 C CA . GLY A 1 71 ? -5.264 -2.627 -11.179 1.00 95.94 71 GLY A CA 1
ATOM 539 C C . GLY A 1 71 ? -6.070 -1.911 -10.098 1.00 95.94 71 GLY A C 1
ATOM 540 O O . GLY A 1 71 ? -7.286 -1.843 -10.207 1.00 95.94 71 GLY A O 1
ATOM 541 N N . ILE A 1 72 ? -5.408 -1.423 -9.047 1.00 96.25 72 ILE A N 1
ATOM 542 C CA . ILE A 1 72 ? -6.013 -0.710 -7.918 1.00 96.25 72 ILE A CA 1
ATOM 543 C C . ILE A 1 72 ? -5.485 0.725 -7.905 1.00 96.25 72 ILE A C 1
ATOM 545 O O . ILE A 1 72 ? -4.271 0.955 -7.960 1.00 96.25 72 ILE A O 1
ATOM 549 N N . TRP A 1 73 ? -6.385 1.701 -7.786 1.00 95.8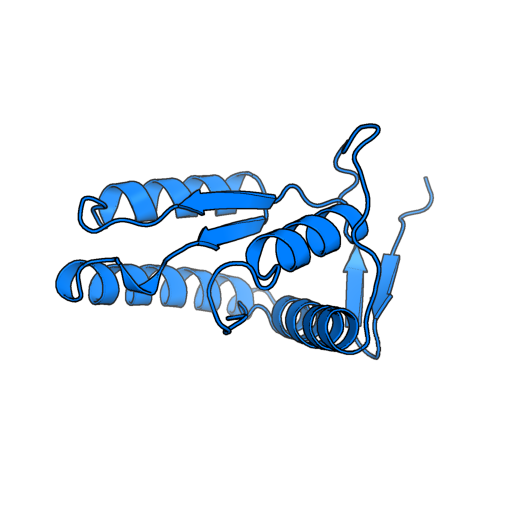1 73 TRP A N 1
ATOM 550 C CA . TRP A 1 73 ? -5.991 3.099 -7.639 1.00 95.81 73 TRP A CA 1
ATOM 551 C C . TRP A 1 73 ? -5.336 3.353 -6.277 1.00 95.81 73 TRP A C 1
ATOM 553 O O . TRP A 1 73 ? -5.893 3.009 -5.231 1.00 95.81 73 TRP A O 1
ATOM 563 N N . VAL A 1 74 ? -4.161 3.992 -6.280 1.00 97.06 74 VAL A N 1
ATOM 564 C CA . VAL A 1 74 ? -3.427 4.342 -5.056 1.00 97.06 74 VAL A CA 1
ATOM 565 C C . VAL A 1 74 ? -3.581 5.829 -4.763 1.00 97.06 74 VAL A C 1
ATOM 567 O O . VAL A 1 74 ? -3.034 6.674 -5.475 1.00 97.06 74 VAL A O 1
ATOM 570 N N . ILE A 1 75 ? -4.281 6.150 -3.679 1.00 96.81 75 ILE A N 1
ATOM 571 C CA . ILE A 1 75 ? -4.438 7.518 -3.184 1.00 96.81 75 ILE A CA 1
ATOM 572 C C . ILE A 1 75 ? -3.289 7.817 -2.227 1.00 96.81 75 ILE A C 1
ATOM 574 O O . ILE A 1 75 ? -3.214 7.253 -1.136 1.00 96.81 75 ILE A O 1
ATOM 578 N N . VAL A 1 76 ? -2.399 8.724 -2.629 1.00 96.44 76 VAL A N 1
ATOM 579 C CA . VAL A 1 76 ? -1.301 9.183 -1.774 1.00 96.44 76 VAL A CA 1
ATOM 580 C C . VAL A 1 76 ? -1.751 10.390 -0.962 1.00 96.44 76 VAL A C 1
ATOM 582 O O . VAL A 1 76 ? -2.156 11.402 -1.527 1.00 96.44 76 VAL A O 1
ATOM 585 N N . THR A 1 77 ? -1.653 10.293 0.361 1.00 95.31 77 THR A N 1
ATOM 586 C CA . THR A 1 77 ? -1.882 11.405 1.290 1.00 95.31 77 THR A CA 1
ATOM 587 C C . THR A 1 77 ? -0.554 11.775 1.932 1.00 95.31 77 THR A C 1
ATOM 589 O O . THR A 1 77 ? 0.042 10.946 2.611 1.00 95.31 77 THR A O 1
ATOM 592 N N . ASN A 1 78 ? -0.084 13.003 1.711 1.00 93.56 78 ASN A N 1
ATOM 593 C CA . ASN A 1 78 ? 1.105 13.519 2.387 1.00 93.56 78 ASN A CA 1
ATOM 594 C C . ASN A 1 78 ? 0.720 13.966 3.802 1.00 93.56 78 ASN A C 1
ATOM 596 O O . ASN A 1 78 ? -0.127 14.850 3.965 1.00 93.56 78 ASN A O 1
ATOM 600 N N . CYS A 1 79 ? 1.297 13.323 4.812 1.00 93.75 79 CYS A N 1
ATOM 601 C CA . CYS A 1 79 ? 1.007 13.611 6.202 1.00 93.75 79 CYS A CA 1
ATOM 602 C C . CYS A 1 79 ? 1.854 14.762 6.748 1.00 93.75 79 CYS A C 1
ATOM 604 O O . CYS A 1 79 ? 3.049 14.888 6.488 1.00 93.75 79 CYS A O 1
ATOM 606 N N . SER A 1 80 ? 1.216 15.602 7.558 1.00 93.44 80 SER A N 1
ATOM 607 C CA . SER A 1 80 ? 1.837 16.749 8.212 1.00 93.44 80 SER A CA 1
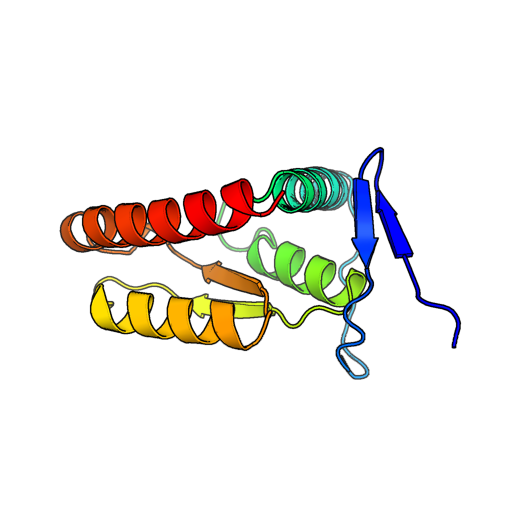ATOM 608 C C . SER A 1 80 ? 1.320 16.901 9.641 1.00 93.44 80 SER A C 1
ATOM 610 O O . SER A 1 80 ? 0.319 16.290 10.023 1.00 93.44 80 SER A O 1
ATOM 612 N N . GLU A 1 81 ? 1.984 17.754 10.421 1.00 88.81 81 GLU A N 1
ATOM 613 C CA . GLU A 1 81 ? 1.618 18.039 11.815 1.00 88.81 81 GLU A CA 1
ATOM 614 C C . GLU A 1 81 ? 0.227 18.683 11.953 1.00 88.81 81 GLU A C 1
ATOM 616 O O . GLU A 1 81 ? -0.389 18.596 13.011 1.00 88.81 81 GLU A O 1
ATOM 621 N N . GLY A 1 82 ? -0.290 19.298 10.882 1.00 88.06 82 GLY A N 1
ATOM 622 C CA . GLY A 1 82 ? -1.609 19.935 10.855 1.00 88.06 82 GLY A CA 1
ATOM 623 C C . GLY A 1 82 ? -2.782 18.984 10.592 1.00 88.06 82 GLY A C 1
ATOM 624 O O . GLY A 1 82 ? -3.923 19.442 10.544 1.00 88.06 82 GLY A O 1
ATOM 625 N N . LEU A 1 83 ? -2.537 17.685 10.381 1.00 91.62 83 LEU A N 1
ATOM 626 C CA . LEU A 1 83 ? -3.610 16.709 10.182 1.00 91.62 83 LEU A CA 1
ATOM 627 C C . LEU A 1 83 ? -4.325 16.385 11.496 1.00 91.62 83 LEU A C 1
ATOM 629 O O . LEU A 1 83 ? -3.700 15.976 12.472 1.00 91.62 83 LEU A O 1
ATOM 633 N N . ASP A 1 84 ? -5.656 16.472 11.484 1.00 93.75 84 ASP A N 1
ATOM 634 C CA . ASP A 1 84 ? -6.500 16.021 12.586 1.00 93.75 84 ASP A CA 1
ATOM 635 C C . ASP A 1 84 ? -7.033 14.589 12.364 1.00 93.75 84 ASP A C 1
ATOM 637 O O . ASP A 1 84 ? -7.148 14.077 11.243 1.00 93.75 84 ASP A O 1
ATOM 641 N N . TYR A 1 85 ? -7.402 13.919 13.461 1.00 92.50 85 TYR A N 1
ATOM 642 C CA . TYR A 1 85 ? -7.928 12.547 13.410 1.00 92.50 85 TYR A CA 1
ATOM 643 C C . TYR A 1 85 ? -9.275 12.452 12.672 1.00 92.50 85 TYR A C 1
ATOM 645 O O . TYR A 1 85 ? -9.664 11.372 12.221 1.00 92.50 85 TYR A O 1
ATOM 653 N N . LYS A 1 86 ? -10.013 13.566 12.554 1.00 95.12 86 LYS A N 1
ATOM 654 C CA . LYS A 1 86 ? -11.301 13.622 11.850 1.00 95.12 86 LYS A CA 1
ATOM 655 C C . LYS A 1 86 ? -11.101 13.593 10.341 1.00 95.12 86 LYS A C 1
ATOM 657 O O . LYS A 1 86 ? -11.828 12.881 9.653 1.00 95.12 86 LYS A O 1
ATOM 662 N N . SER A 1 87 ? -10.125 14.330 9.819 1.00 93.75 87 SER A N 1
ATOM 663 C CA . SER A 1 87 ? -9.793 14.341 8.393 1.00 93.75 87 SER A CA 1
ATOM 664 C C . SER A 1 87 ? -9.222 12.998 7.961 1.00 93.75 87 SER A C 1
ATOM 666 O O . SER A 1 87 ? -9.646 12.465 6.937 1.00 93.75 87 SER A O 1
ATOM 668 N N . ILE A 1 88 ? -8.348 12.398 8.775 1.00 95.00 88 ILE A N 1
ATOM 669 C CA . ILE A 1 88 ? -7.847 11.038 8.527 1.00 95.00 88 ILE A CA 1
ATOM 670 C C . ILE A 1 88 ? -8.994 10.016 8.592 1.00 95.00 88 ILE A C 1
ATOM 672 O O . ILE A 1 88 ? -9.123 9.186 7.697 1.00 95.00 88 ILE A O 1
ATOM 676 N N . GLY A 1 89 ? -9.901 10.125 9.568 1.00 96.06 89 GLY A N 1
ATOM 677 C CA . GLY A 1 89 ? -11.086 9.263 9.645 1.00 96.06 89 GLY A CA 1
ATOM 678 C C . GLY A 1 89 ? -12.015 9.385 8.426 1.00 96.06 89 GLY A C 1
ATOM 679 O O . GLY A 1 89 ? -12.519 8.379 7.922 1.00 96.06 89 GLY A O 1
ATOM 680 N N . LYS A 1 90 ? -12.209 10.600 7.894 1.00 96.12 90 LYS A N 1
ATOM 681 C CA . LYS A 1 90 ? -12.941 10.822 6.632 1.00 96.12 90 LYS A CA 1
ATOM 682 C C . LYS A 1 90 ? -12.217 10.196 5.441 1.00 96.12 90 LYS A C 1
ATOM 684 O O . LYS A 1 90 ? -12.868 9.585 4.599 1.00 96.12 90 LYS A O 1
ATOM 689 N N . ASN A 1 91 ? -10.888 10.306 5.393 1.00 95.62 91 ASN A N 1
ATOM 690 C CA . ASN A 1 91 ? -10.063 9.660 4.374 1.00 95.62 91 ASN A CA 1
ATOM 691 C C . ASN A 1 91 ? -10.241 8.132 4.416 1.00 95.62 91 ASN A C 1
ATOM 693 O O . ASN A 1 91 ? -10.611 7.541 3.405 1.00 95.62 91 ASN A O 1
ATOM 697 N N . PHE A 1 92 ? -10.124 7.506 5.594 1.00 96.81 92 PHE A N 1
ATOM 698 C CA . PHE A 1 92 ? -10.386 6.073 5.767 1.00 96.81 92 PHE A CA 1
ATOM 699 C C . PHE A 1 92 ? -11.800 5.671 5.350 1.00 96.81 92 PHE A C 1
ATOM 701 O O . PHE A 1 92 ? -11.974 4.662 4.672 1.00 96.81 92 PHE A O 1
ATOM 708 N N . SER A 1 93 ? -12.806 6.472 5.706 1.00 96.56 93 SER A N 1
ATOM 709 C CA . SER A 1 93 ? -14.193 6.224 5.300 1.00 96.56 93 SER A CA 1
ATOM 710 C C . SER A 1 93 ? -14.349 6.244 3.776 1.00 96.56 93 SER A C 1
ATOM 712 O O . SER A 1 93 ? -15.070 5.414 3.225 1.00 96.56 93 SER A O 1
ATOM 714 N N . GLY A 1 94 ? -13.662 7.161 3.088 1.00 97.12 94 GLY A N 1
ATOM 715 C CA . GLY A 1 94 ? -13.635 7.230 1.625 1.00 97.12 94 GLY A CA 1
ATOM 716 C C . GLY A 1 94 ? -12.898 6.051 0.985 1.00 97.12 94 GLY A C 1
ATOM 717 O O . GLY A 1 94 ? -13.378 5.488 0.001 1.00 97.12 94 GLY A O 1
ATOM 718 N N . LEU A 1 95 ? -11.776 5.618 1.567 1.00 96.75 95 LEU A N 1
ATOM 719 C CA . LEU A 1 95 ? -11.038 4.434 1.111 1.00 96.75 95 LEU A CA 1
ATOM 720 C C . LEU A 1 95 ? -11.880 3.160 1.251 1.00 96.75 95 LEU A C 1
ATOM 722 O O . LEU A 1 95 ? -11.983 2.388 0.303 1.00 96.75 95 LEU A O 1
ATOM 726 N N . ALA A 1 96 ? -12.546 2.976 2.393 1.00 95.12 96 ALA A N 1
ATOM 727 C CA . ALA A 1 96 ? -13.386 1.807 2.650 1.00 95.12 96 ALA A CA 1
ATOM 728 C C . ALA A 1 96 ? -14.575 1.698 1.678 1.00 95.12 96 ALA A C 1
ATOM 730 O O . ALA A 1 96 ? -14.969 0.593 1.318 1.00 95.12 96 ALA A O 1
ATOM 731 N N . GLN A 1 97 ? -15.135 2.832 1.246 1.00 95.88 97 GLN A N 1
ATOM 732 C CA . GLN A 1 97 ? -16.252 2.869 0.294 1.00 95.88 97 GLN A CA 1
ATOM 733 C C . GLN A 1 97 ? -15.809 2.698 -1.161 1.00 95.88 97 GLN A C 1
ATOM 735 O O . GLN A 1 97 ? -16.531 2.094 -1.948 1.00 95.88 97 GLN A O 1
ATOM 740 N N . SER A 1 98 ? -14.646 3.241 -1.526 1.00 95.00 98 SER A N 1
ATOM 741 C CA . SER A 1 98 ? -14.150 3.205 -2.909 1.00 95.00 98 SER A CA 1
ATOM 742 C C . SER A 1 98 ? -13.384 1.929 -3.256 1.00 95.00 98 SER A C 1
ATOM 744 O O . SER A 1 98 ? -13.287 1.589 -4.428 1.00 95.00 98 SER A O 1
ATOM 746 N N . GLY A 1 99 ? -12.822 1.228 -2.266 1.00 93.00 99 GLY A N 1
ATOM 747 C CA . GLY A 1 99 ? -11.941 0.081 -2.508 1.00 93.00 99 GLY A CA 1
ATOM 748 C C . GLY A 1 99 ? -10.545 0.466 -3.017 1.00 93.00 99 GLY A C 1
ATOM 749 O O . GLY A 1 99 ? -9.765 -0.411 -3.383 1.00 93.00 99 GLY A O 1
ATOM 750 N N . CYS A 1 100 ? -10.208 1.760 -3.026 1.00 95.62 100 CYS A N 1
ATOM 751 C CA . CYS A 1 100 ? -8.874 2.245 -3.368 1.00 95.62 100 CYS A CA 1
ATOM 752 C C . CYS A 1 100 ? -7.843 1.889 -2.286 1.00 95.62 100 CYS A C 1
ATOM 754 O O . CYS A 1 100 ? -8.163 1.733 -1.105 1.00 95.62 100 CYS A O 1
ATOM 756 N N . TRP A 1 101 ? -6.567 1.859 -2.667 1.00 96.50 101 TRP A N 1
ATOM 757 C CA . TRP A 1 101 ? -5.462 1.679 -1.728 1.00 96.50 101 TRP A CA 1
ATOM 758 C C . TRP A 1 101 ? -4.975 3.041 -1.211 1.00 96.50 101 TRP A C 1
ATOM 760 O O . TRP A 1 101 ? -4.523 3.886 -1.981 1.00 96.50 101 TRP A O 1
ATOM 770 N N . GLY A 1 102 ? -5.020 3.264 0.105 1.00 96.88 102 GLY A N 1
ATOM 771 C CA . GLY A 1 102 ? -4.410 4.439 0.743 1.00 96.88 102 GLY A CA 1
ATOM 772 C C . GLY A 1 102 ? -2.906 4.286 1.005 1.00 96.88 10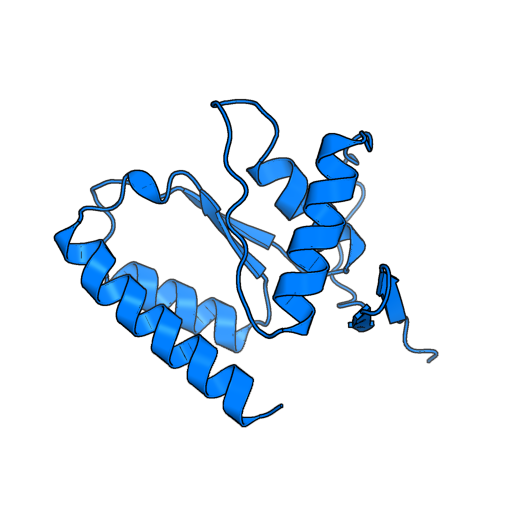2 GLY A C 1
ATOM 773 O O . GLY A 1 102 ? -2.482 3.349 1.681 1.00 96.88 102 GLY A O 1
ATOM 774 N N . CYS A 1 103 ? -2.096 5.230 0.525 1.00 97.19 103 CYS A N 1
ATOM 775 C CA . CYS A 1 103 ? -0.674 5.355 0.846 1.00 97.19 103 CYS A CA 1
ATOM 776 C C . CYS A 1 103 ? -0.445 6.656 1.630 1.00 97.19 103 CYS A C 1
ATOM 778 O O . CYS A 1 103 ? -0.591 7.750 1.091 1.00 97.19 103 CYS A O 1
ATOM 780 N N . PHE A 1 104 ? -0.115 6.537 2.914 1.00 95.44 104 PHE A N 1
ATOM 781 C CA . PHE A 1 104 ? 0.108 7.679 3.801 1.00 95.44 104 PHE A CA 1
ATOM 782 C C . PHE A 1 104 ? 1.607 7.977 3.870 1.00 95.44 104 PHE A C 1
ATOM 784 O O . PHE A 1 104 ? 2.357 7.275 4.550 1.00 95.44 104 PHE A O 1
ATOM 791 N N . ASP A 1 105 ? 2.040 8.976 3.106 1.00 94.19 105 ASP A N 1
ATOM 792 C CA . ASP A 1 105 ? 3.435 9.407 3.036 1.00 94.19 105 ASP A CA 1
ATOM 793 C C . ASP A 1 105 ? 3.773 10.314 4.220 1.00 94.19 105 ASP A C 1
ATOM 795 O O . ASP A 1 105 ? 2.899 11.006 4.733 1.00 94.19 105 ASP A O 1
ATOM 799 N N . GLU A 1 106 ? 5.029 10.311 4.669 1.00 90.88 106 GLU A N 1
ATOM 800 C CA . GLU A 1 106 ? 5.476 11.101 5.830 1.00 90.88 106 GLU A CA 1
ATOM 801 C C . GLU A 1 106 ? 4.615 10.869 7.094 1.00 90.88 106 GLU A C 1
ATOM 803 O O . GLU A 1 106 ? 4.433 11.7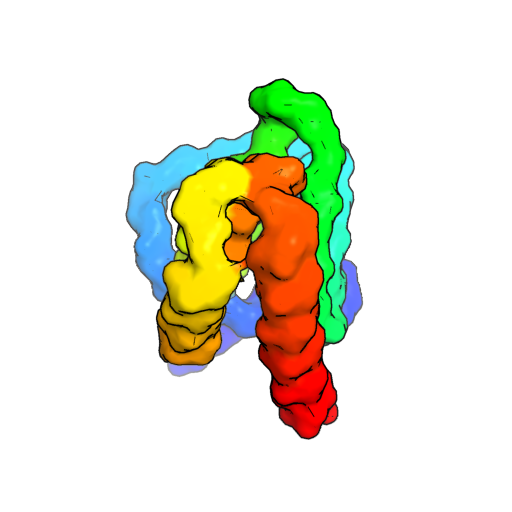57 7.925 1.00 90.88 106 GLU A O 1
ATOM 808 N N . PHE A 1 107 ? 4.077 9.653 7.270 1.00 89.56 107 PHE A N 1
ATOM 809 C CA . PHE A 1 107 ? 3.172 9.290 8.375 1.00 89.56 107 PHE A CA 1
ATOM 810 C C . PHE A 1 107 ? 3.757 9.584 9.767 1.00 89.56 107 PHE A C 1
ATOM 812 O O . PHE A 1 107 ? 3.034 9.880 10.715 1.00 89.56 107 PHE A O 1
ATOM 819 N N . ASN A 1 108 ? 5.085 9.558 9.889 1.00 87.06 108 ASN A N 1
ATOM 820 C CA . ASN A 1 108 ? 5.816 9.924 11.101 1.00 87.06 108 ASN A CA 1
ATOM 821 C C . ASN A 1 108 ? 5.779 11.428 11.444 1.00 87.06 108 ASN A C 1
ATOM 823 O O . ASN A 1 108 ? 6.305 11.795 12.488 1.00 87.06 108 ASN A O 1
ATOM 827 N N . ARG A 1 109 ? 5.205 12.291 10.595 1.00 91.56 109 ARG A N 1
ATOM 828 C CA . ARG A 1 109 ? 4.988 13.724 10.873 1.00 91.56 109 ARG A CA 1
ATOM 829 C C . ARG A 1 109 ? 3.653 14.018 11.560 1.00 91.56 109 ARG A C 1
ATOM 831 O O . ARG A 1 109 ? 3.381 15.165 11.888 1.00 91.56 109 ARG A O 1
ATOM 838 N N . ILE A 1 110 ? 2.797 13.015 11.752 1.00 93.25 110 ILE A N 1
ATOM 839 C CA . ILE A 1 110 ? 1.540 13.184 12.488 1.00 93.25 110 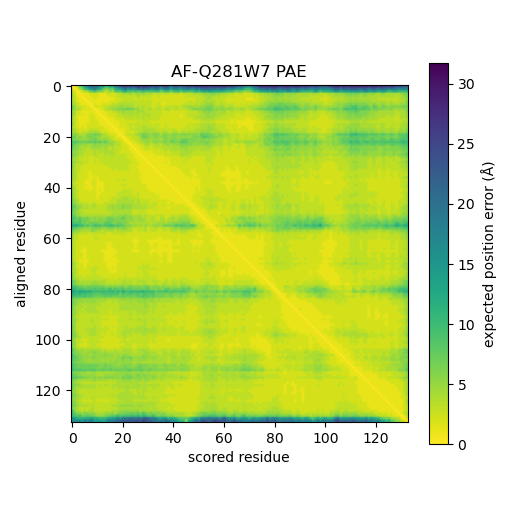ILE A CA 1
ATOM 840 C C . ILE A 1 110 ? 1.864 13.377 13.973 1.00 93.25 110 ILE A C 1
ATOM 842 O O . ILE A 1 110 ? 2.670 12.635 14.536 1.00 93.25 110 ILE A O 1
ATOM 846 N N . ASN A 1 111 ? 1.204 14.343 14.618 1.00 93.50 111 ASN A N 1
ATOM 847 C CA . ASN A 1 111 ? 1.329 14.552 16.059 1.00 93.50 111 ASN A CA 1
ATOM 848 C C . ASN A 1 111 ? 0.982 13.256 16.820 1.00 93.50 111 ASN A C 1
ATOM 850 O O . ASN A 1 111 ? -0.022 12.603 16.529 1.00 93.50 111 ASN A O 1
ATOM 854 N N . ILE A 1 112 ? 1.799 12.897 17.813 1.00 90.69 112 ILE A N 1
ATOM 855 C CA . ILE A 1 112 ? 1.651 11.668 18.600 1.00 90.69 112 ILE A CA 1
ATOM 856 C C . ILE A 1 112 ? 0.254 11.517 19.227 1.00 90.69 112 ILE A C 1
ATOM 858 O O . ILE A 1 112 ? -0.279 10.407 19.279 1.00 90.69 112 ILE A O 1
ATOM 862 N N . GLU A 1 113 ? -0.377 12.621 19.638 1.00 90.12 113 GLU A N 1
ATOM 863 C CA . GLU A 1 113 ? -1.727 12.612 20.215 1.00 90.12 11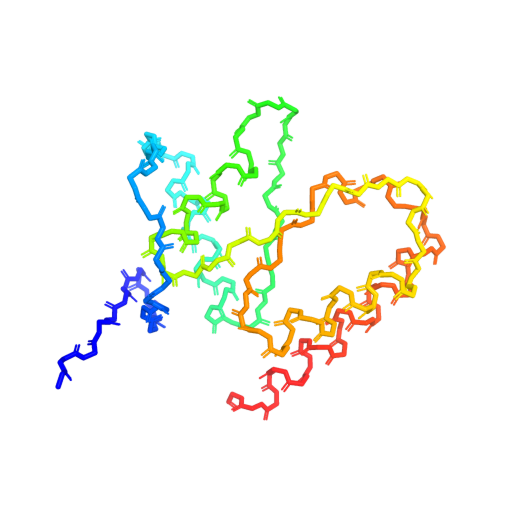3 GLU A CA 1
ATOM 864 C C . GLU A 1 113 ? -2.782 12.187 19.184 1.00 90.12 113 GLU A C 1
ATOM 866 O O . GLU A 1 113 ? -3.663 11.374 19.470 1.00 90.12 113 GLU A O 1
ATOM 871 N N . VAL A 1 114 ? -2.652 12.677 17.948 1.00 94.19 114 VAL A N 1
ATOM 872 C CA . VAL A 1 114 ? -3.516 12.306 16.819 1.00 94.19 114 VAL A CA 1
ATOM 873 C C . VAL A 1 114 ? -3.245 10.863 16.397 1.00 94.19 114 VAL A C 1
ATOM 875 O O . VAL A 1 114 ? -4.182 10.112 16.114 1.00 94.19 114 VAL A O 1
ATOM 878 N N . LEU A 1 115 ? -1.975 10.452 16.399 1.00 93.06 115 LEU A N 1
ATOM 879 C CA . LEU A 1 115 ? -1.551 9.120 15.980 1.00 93.06 115 LEU A CA 1
ATOM 880 C C . LEU A 1 115 ? -2.202 8.011 16.814 1.00 93.06 115 LEU A C 1
ATOM 882 O O . LEU A 1 115 ? -2.601 6.988 16.258 1.00 93.06 115 LEU A O 1
ATOM 886 N N . SER A 1 116 ? -2.352 8.220 18.124 1.00 91.38 116 SER A N 1
ATOM 887 C CA . SER A 1 116 ? -3.015 7.260 19.017 1.00 91.38 116 SER A CA 1
ATOM 888 C C . SER A 1 116 ? -4.460 6.971 18.582 1.00 91.38 116 SER A C 1
ATOM 890 O O . SER A 1 116 ? -4.861 5.813 18.442 1.00 91.38 116 SER A O 1
ATOM 892 N N . VAL A 1 117 ? -5.224 8.021 18.263 1.00 94.88 117 VAL A N 1
ATOM 893 C CA . VAL A 1 117 ? -6.612 7.894 17.787 1.00 94.88 117 VAL A CA 1
ATOM 894 C C . VAL A 1 117 ? -6.659 7.248 16.400 1.00 94.88 117 VAL A C 1
ATOM 896 O O . VAL A 1 117 ? -7.474 6.361 16.146 1.00 94.88 117 VAL A O 1
ATOM 899 N N . VAL A 1 118 ? -5.755 7.643 15.502 1.00 95.12 118 VAL A N 1
ATOM 900 C CA . VAL A 1 118 ? -5.641 7.062 14.154 1.00 95.12 118 VAL A CA 1
ATOM 901 C C . VAL A 1 118 ? -5.321 5.566 14.217 1.00 95.12 118 VAL A C 1
ATOM 903 O O . VAL A 1 118 ? -5.904 4.782 13.470 1.00 95.12 118 VAL A O 1
ATOM 906 N N . ALA A 1 119 ? -4.455 5.133 15.136 1.00 94.25 119 ALA A N 1
ATOM 907 C CA . ALA A 1 119 ? -4.145 3.719 15.325 1.00 94.25 119 ALA A CA 1
ATOM 908 C C . ALA A 1 119 ? -5.388 2.910 15.729 1.00 94.25 119 ALA A C 1
ATOM 910 O O . ALA A 1 119 ? -5.616 1.827 15.193 1.00 94.25 119 ALA A O 1
ATOM 911 N N . GLN A 1 120 ? -6.233 3.449 16.615 1.00 96.00 120 GLN A N 1
ATOM 912 C CA . GLN A 1 120 ? -7.503 2.814 16.984 1.00 96.00 120 GLN A CA 1
ATOM 913 C C . GLN A 1 120 ? -8.465 2.705 15.793 1.00 96.00 120 GLN A C 1
ATOM 915 O O . GLN A 1 120 ? -9.084 1.657 15.602 1.00 96.00 120 GLN A O 1
ATOM 920 N N . GLN A 1 121 ? -8.547 3.742 14.954 1.00 95.88 121 GLN A N 1
ATOM 921 C CA . GLN A 1 121 ? -9.344 3.708 13.722 1.00 95.88 121 GLN A CA 1
ATOM 922 C C . GLN A 1 121 ? -8.850 2.611 12.764 1.00 95.88 121 GLN A C 1
ATOM 924 O O . GLN A 1 121 ? -9.652 1.811 12.282 1.00 95.88 121 GLN A O 1
ATOM 929 N N . ILE A 1 122 ? -7.534 2.516 12.538 1.00 95.12 122 ILE A N 1
ATOM 930 C CA . ILE A 1 122 ? -6.931 1.470 11.695 1.00 95.12 122 ILE A CA 1
ATOM 931 C C . ILE A 1 122 ? -7.213 0.076 12.268 1.00 95.12 122 ILE A C 1
ATOM 933 O O . ILE A 1 122 ? -7.598 -0.825 11.524 1.00 95.12 122 ILE A O 1
ATOM 937 N N . MET A 1 123 ? -7.060 -0.111 13.584 1.00 95.50 123 MET A N 1
ATOM 938 C CA . MET A 1 123 ? -7.342 -1.394 14.237 1.00 95.50 123 MET A CA 1
ATOM 939 C C . MET A 1 123 ? -8.801 -1.818 14.058 1.00 95.50 123 MET A C 1
ATOM 941 O O . MET A 1 123 ? -9.055 -2.983 13.758 1.00 95.50 123 MET A O 1
ATOM 945 N N . SER A 1 124 ? -9.748 -0.885 14.184 1.00 95.88 124 SER A N 1
ATOM 946 C CA . SER A 1 124 ? -11.171 -1.156 13.954 1.00 95.88 124 SER A CA 1
ATOM 947 C C . SER A 1 124 ? -11.436 -1.632 12.521 1.00 95.88 124 SER A C 1
ATOM 949 O O . SER A 1 124 ? -12.114 -2.641 12.325 1.00 95.88 124 SER A O 1
ATOM 951 N N . ILE A 1 125 ? -10.829 -0.977 11.527 1.00 94.88 125 ILE A N 1
ATOM 952 C CA . ILE A 1 125 ? -10.942 -1.369 10.114 1.00 94.88 125 ILE A CA 1
ATOM 953 C C . ILE A 1 125 ? -10.340 -2.763 9.884 1.00 94.88 125 ILE A C 1
ATOM 955 O O . ILE A 1 125 ? -10.975 -3.618 9.269 1.00 94.88 125 ILE A O 1
ATOM 959 N N . MET A 1 126 ? -9.140 -3.031 10.409 1.00 94.12 126 MET A N 1
ATOM 960 C CA . MET A 1 126 ? -8.482 -4.335 10.256 1.00 94.12 126 MET A CA 1
ATOM 961 C C . MET A 1 126 ? -9.261 -5.472 10.927 1.00 94.12 126 MET A C 1
ATOM 963 O O . MET A 1 126 ? -9.321 -6.576 10.383 1.00 94.12 126 MET A O 1
ATOM 967 N N . ALA A 1 127 ? -9.863 -5.216 12.090 1.00 94.50 127 ALA A N 1
ATOM 968 C CA . ALA A 1 127 ? -10.710 -6.186 12.775 1.00 94.50 127 ALA A CA 1
ATOM 969 C C . ALA A 1 127 ? -11.959 -6.518 11.942 1.00 94.50 127 ALA A C 1
ATOM 971 O O . ALA A 1 127 ? -12.280 -7.692 11.775 1.00 94.50 127 ALA A O 1
ATOM 972 N N . ALA A 1 128 ? -12.609 -5.507 11.355 1.00 95.06 128 ALA A N 1
ATOM 973 C CA . ALA A 1 128 ? -13.766 -5.706 10.484 1.00 95.06 128 ALA A CA 1
ATOM 974 C C . ALA A 1 128 ? -13.419 -6.502 9.211 1.00 95.06 128 ALA A C 1
ATOM 976 O O . ALA A 1 128 ? -14.184 -7.377 8.812 1.00 95.06 128 ALA A O 1
ATOM 977 N N . LEU A 1 129 ? -12.258 -6.239 8.598 1.00 92.00 129 LEU A N 1
ATOM 978 C CA . LEU A 1 129 ? -11.778 -7.004 7.441 1.00 92.00 129 LEU A CA 1
ATOM 979 C C . LEU A 1 129 ? -11.496 -8.467 7.803 1.00 92.00 129 LEU A C 1
ATOM 981 O O . LEU A 1 129 ? -11.920 -9.365 7.084 1.00 92.00 129 LEU A O 1
ATOM 985 N N . SER A 1 130 ? -10.835 -8.703 8.940 1.00 89.69 130 SER A N 1
ATOM 986 C CA . SER A 1 130 ? -10.472 -10.055 9.387 1.00 89.69 130 SER A CA 1
ATOM 987 C C . SER A 1 130 ? -11.689 -10.895 9.784 1.00 89.69 130 SER A C 1
ATOM 989 O O . SER A 1 130 ? -11.658 -12.107 9.637 1.00 89.69 130 SER A O 1
ATOM 991 N N . ALA A 1 131 ? -12.767 -10.274 10.274 1.00 91.19 131 ALA A N 1
ATOM 992 C CA . ALA A 1 131 ? -13.996 -10.980 10.642 1.00 91.19 131 ALA A CA 1
ATOM 993 C C . ALA A 1 131 ? -14.802 -11.495 9.433 1.00 91.19 131 ALA A C 1
ATOM 995 O O . ALA A 1 131 ? -15.716 -12.297 9.606 1.00 91.19 131 ALA A O 1
ATOM 996 N N . LYS A 1 132 ? -14.503 -11.001 8.225 1.00 74.44 132 LYS A N 1
ATOM 997 C CA . LYS A 1 132 ? -15.145 -11.415 6.969 1.00 74.44 132 LYS A CA 1
ATOM 998 C C . LYS A 1 132 ? -14.380 -12.544 6.257 1.00 74.44 132 LYS A C 1
ATOM 1000 O O . LYS A 1 132 ? -14.916 -13.100 5.299 1.00 74.44 132 LYS A O 1
ATOM 1005 N N . ALA A 1 133 ? -13.142 -12.808 6.680 1.00 56.53 133 ALA A N 1
ATOM 1006 C CA . ALA A 1 133 ? -12.237 -13.788 6.085 1.00 56.53 133 ALA A CA 1
ATOM 1007 C C . ALA A 1 133 ? -12.556 -15.222 6.526 1.00 56.53 133 ALA A C 1
ATOM 1009 O O . ALA A 1 133 ? -12.987 -15.403 7.688 1.00 56.53 133 ALA A O 1
#

Mean predicted aligned error: 3.7 Å

Radius of gyration: 15.38 Å; Cα contacts (8 Å, |Δi|>4): 135; chains: 1; bounding box: 32×38×41 Å

Organism: Drosophila sechellia (NCBI:txid7238)

Solvent-accessible surface area (backbone atoms only — not comparable to full-atom values): 8062 Å² total; per-residue (Å²): 132,88,84,59,70,48,74,56,98,95,37,76,42,73,50,56,74,49,87,71,77,98,60,91,78,78,83,84,43,82,66,54,50,53,48,49,56,52,43,52,50,24,49,68,70,56,43,81,74,80,86,79,76,68,88,91,72,51,60,69,57,49,55,44,48,49,23,60,74,40,16,36,54,60,50,73,44,82,45,39,64,86,59,51,52,65,60,52,49,51,50,52,52,51,32,72,72,68,70,40,45,79,43,68,39,60,58,87,41,40,42,69,77,39,44,57,56,44,51,53,54,52,50,52,54,37,51,58,54,55,72,74,106

Foldseek 3Di:
DDWDWDDDDPAIDTQQQADPDPDDADDDDPVLSVVLNVQRVQVRLLHHDDDDDDPPPCRLVSVCNSCVVSNAAEDEDEDACPDALVVLLVVVVVCVVPVHHYDYHPPVRHDPVRVVSNVVSSVVSSVVVNVVD